Protein AF-A0A2G9XHI2-F1 (afdb_monomer_lite)

Radius of gyration: 18.19 Å; chains: 1; bounding box: 38×37×52 Å

Structure (mmCIF, N/CA/C/O backbone):
data_AF-A0A2G9XHI2-F1
#
_entry.id   AF-A0A2G9XHI2-F1
#
loop_
_atom_site.group_PDB
_atom_site.id
_atom_site.type_symbol
_atom_site.label_atom_id
_atom_site.label_alt_id
_atom_site.label_comp_id
_atom_site.label_asym_id
_atom_site.label_entity_id
_atom_site.label_seq_id
_atom_site.pdbx_PDB_ins_code
_atom_site.Cartn_x
_atom_site.Cartn_y
_atom_site.Cartn_z
_atom_site.occupancy
_atom_site.B_iso_or_equiv
_atom_site.auth_seq_id
_atom_site.auth_comp_id
_atom_site.auth_asym_id
_atom_site.auth_atom_id
_atom_site.pdbx_PDB_model_num
ATOM 1 N N . LEU A 1 1 ? -4.668 -5.057 -1.729 1.00 72.38 1 LEU A N 1
ATOM 2 C CA . LEU A 1 1 ? -3.772 -4.753 -0.584 1.00 72.38 1 LEU A CA 1
ATOM 3 C C . LEU A 1 1 ? -2.736 -5.845 -0.341 1.00 72.38 1 LEU A C 1
ATOM 5 O O . LEU A 1 1 ? -1.560 -5.527 -0.408 1.00 72.38 1 LEU A O 1
ATOM 9 N N . ARG A 1 2 ? -3.122 -7.112 -0.104 1.00 80.31 2 ARG A N 1
ATOM 10 C CA . ARG A 1 2 ? -2.143 -8.204 0.093 1.00 80.31 2 ARG A CA 1
ATOM 11 C C . ARG A 1 2 ? -1.193 -8.375 -1.092 1.00 80.31 2 ARG A C 1
ATOM 13 O O . ARG A 1 2 ? 0.007 -8.391 -0.887 1.00 80.31 2 ARG A O 1
ATOM 20 N N . GLU A 1 3 ? -1.715 -8.428 -2.311 1.00 81.25 3 GLU A N 1
ATOM 21 C CA . GLU A 1 3 ? -0.897 -8.546 -3.527 1.00 81.25 3 GLU A CA 1
ATOM 22 C C . GLU A 1 3 ? 0.200 -7.475 -3.610 1.00 81.25 3 GLU A C 1
ATOM 24 O O . GLU A 1 3 ? 1.374 -7.802 -3.755 1.00 81.25 3 GLU A O 1
ATOM 29 N N . LEU A 1 4 ? -0.171 -6.211 -3.384 1.00 82.56 4 LEU A N 1
ATOM 30 C CA . LEU A 1 4 ? 0.778 -5.104 -3.336 1.00 82.56 4 LEU A CA 1
ATOM 31 C C . LEU A 1 4 ? 1.773 -5.235 -2.170 1.00 82.56 4 LEU A C 1
ATOM 33 O O . LEU A 1 4 ? 2.940 -4.933 -2.350 1.00 82.56 4 LEU A O 1
ATOM 37 N N . ALA A 1 5 ? 1.342 -5.699 -0.991 1.00 83.56 5 ALA A N 1
ATOM 38 C CA . ALA A 1 5 ? 2.204 -5.857 0.186 1.00 83.56 5 ALA A CA 1
ATOM 39 C C . ALA A 1 5 ? 3.234 -6.995 0.050 1.00 83.56 5 ALA A C 1
ATOM 41 O O . ALA A 1 5 ? 4.337 -6.891 0.585 1.00 83.56 5 ALA A O 1
ATOM 42 N N . TYR A 1 6 ? 2.883 -8.070 -0.661 1.00 84.12 6 TYR A N 1
ATOM 43 C CA . TYR A 1 6 ? 3.760 -9.223 -0.893 1.00 84.12 6 TYR A CA 1
ATOM 44 C C . TYR A 1 6 ? 4.716 -9.035 -2.079 1.00 84.12 6 TYR A C 1
ATOM 46 O O . TYR A 1 6 ? 5.632 -9.839 -2.251 1.00 84.1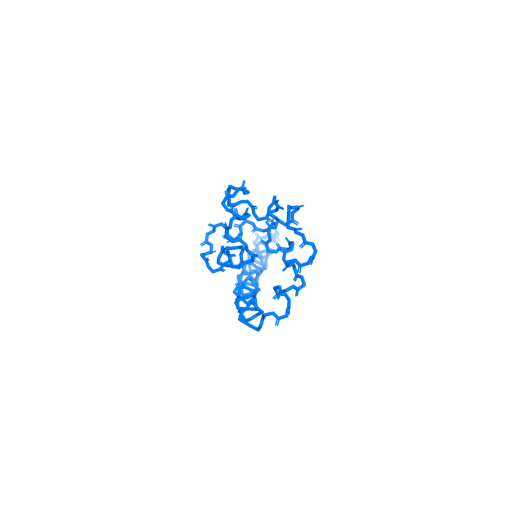2 6 TYR A O 1
ATOM 54 N N . ASN A 1 7 ? 4.545 -7.987 -2.886 1.00 86.06 7 ASN A N 1
ATOM 55 C CA . ASN A 1 7 ? 5.424 -7.705 -4.014 1.00 86.06 7 ASN A CA 1
ATOM 56 C C . ASN A 1 7 ? 6.468 -6.639 -3.657 1.00 86.06 7 ASN A C 1
ATOM 58 O O . ASN A 1 7 ? 6.106 -5.505 -3.380 1.00 86.06 7 ASN A O 1
ATOM 62 N N . LEU A 1 8 ? 7.766 -6.955 -3.736 1.00 85.62 8 LEU A N 1
ATOM 63 C CA . LEU A 1 8 ? 8.852 -6.035 -3.356 1.00 85.62 8 LEU A CA 1
ATOM 64 C C . LEU A 1 8 ? 8.841 -4.687 -4.106 1.00 85.62 8 LEU A C 1
ATOM 66 O O . LEU A 1 8 ? 9.447 -3.727 -3.636 1.00 85.62 8 LEU A O 1
ATOM 70 N N . TRP A 1 9 ? 8.119 -4.584 -5.223 1.00 87.88 9 TRP A N 1
ATOM 71 C CA . TRP A 1 9 ? 7.947 -3.350 -5.983 1.00 87.88 9 TRP A CA 1
ATOM 72 C C . TRP A 1 9 ? 7.516 -2.142 -5.140 1.00 87.88 9 TRP A C 1
ATOM 74 O O . TRP A 1 9 ? 7.949 -1.019 -5.402 1.00 87.88 9 TRP A O 1
ATOM 84 N N . TRP A 1 10 ? 6.734 -2.350 -4.074 1.00 85.19 10 TRP A N 1
ATOM 85 C CA . TRP A 1 10 ? 6.341 -1.254 -3.181 1.00 85.19 10 TRP A CA 1
ATOM 86 C C . TRP A 1 10 ? 7.541 -0.569 -2.497 1.00 85.19 10 TRP A C 1
ATOM 88 O O . TRP A 1 10 ? 7.459 0.609 -2.149 1.00 85.19 10 TRP A O 1
ATOM 98 N N . ALA A 1 11 ? 8.667 -1.266 -2.307 1.00 86.62 11 ALA A N 1
ATOM 99 C CA . ALA A 1 11 ? 9.822 -0.744 -1.577 1.00 86.62 11 ALA A CA 1
ATOM 100 C C . ALA A 1 11 ? 10.556 0.369 -2.340 1.00 86.62 11 ALA A C 1
ATOM 102 O O . ALA A 1 11 ? 11.138 1.255 -1.715 1.00 86.62 11 ALA A O 1
ATOM 103 N N . TRP A 1 12 ? 10.493 0.365 -3.674 1.00 87.62 12 TRP A N 1
ATOM 104 C CA . TRP A 1 12 ? 11.079 1.412 -4.516 1.00 87.62 12 TRP A CA 1
ATOM 105 C C . TRP A 1 12 ? 10.040 2.360 -5.129 1.00 87.62 12 TRP A C 1
ATOM 107 O O . TRP A 1 12 ? 10.426 3.319 -5.795 1.00 87.62 12 TRP A O 1
ATOM 117 N N . ASN A 1 13 ? 8.738 2.132 -4.910 1.00 86.62 13 ASN A N 1
ATOM 118 C CA . ASN A 1 13 ? 7.687 3.040 -5.364 1.00 86.62 13 ASN A CA 1
ATOM 119 C C . ASN A 1 13 ? 7.124 3.873 -4.193 1.00 86.62 13 ASN A C 1
ATOM 121 O O . ASN A 1 13 ? 6.372 3.343 -3.370 1.00 86.62 13 ASN A O 1
ATOM 125 N N . PRO A 1 14 ? 7.410 5.189 -4.126 1.00 86.75 14 PRO A N 1
ATOM 126 C CA . PRO A 1 14 ? 6.919 6.040 -3.043 1.00 86.75 14 PRO A CA 1
ATOM 127 C C . PRO A 1 14 ? 5.388 6.119 -2.997 1.00 86.75 14 PRO A C 1
ATOM 129 O O . PRO A 1 14 ? 4.820 6.126 -1.911 1.00 86.75 14 PRO A O 1
ATOM 132 N N . ARG A 1 15 ? 4.691 6.059 -4.142 1.00 86.44 15 ARG A N 1
ATOM 133 C CA . ARG A 1 15 ? 3.219 6.077 -4.154 1.00 86.44 15 ARG A CA 1
ATOM 134 C C . ARG A 1 15 ? 2.611 4.820 -3.555 1.00 86.44 15 ARG A C 1
ATOM 136 O O . ARG A 1 15 ? 1.566 4.892 -2.919 1.00 86.44 15 ARG A O 1
ATOM 143 N N . ALA A 1 16 ? 3.258 3.671 -3.736 1.00 88.00 16 ALA A N 1
ATOM 144 C CA . ALA A 1 16 ? 2.832 2.443 -3.078 1.00 88.00 16 ALA A CA 1
ATOM 145 C C . ALA A 1 16 ? 3.015 2.543 -1.554 1.00 88.00 16 ALA A C 1
ATOM 147 O O . ALA A 1 16 ? 2.158 2.077 -0.808 1.00 88.00 16 ALA A O 1
ATOM 148 N N . GLN A 1 17 ? 4.080 3.201 -1.084 1.00 88.75 17 GLN A N 1
ATOM 149 C CA . GLN A 1 17 ? 4.278 3.480 0.345 1.00 88.75 17 GLN A CA 1
ATOM 150 C C . GLN A 1 17 ? 3.214 4.438 0.893 1.00 88.75 17 GLN A C 1
ATOM 152 O O . GLN A 1 17 ? 2.715 4.212 1.995 1.00 88.75 17 GLN A O 1
ATOM 157 N N . ASP A 1 18 ? 2.810 5.443 0.112 1.00 89.12 18 ASP A N 1
ATOM 158 C CA . ASP A 1 18 ? 1.756 6.390 0.493 1.00 89.12 18 ASP A CA 1
ATOM 159 C C . ASP A 1 18 ? 0.405 5.699 0.729 1.00 89.12 18 ASP A C 1
ATOM 161 O O . ASP A 1 18 ? -0.346 6.119 1.608 1.00 89.12 18 ASP A O 1
ATOM 165 N N . VAL A 1 19 ? 0.105 4.601 0.018 1.00 89.94 19 VAL A N 1
ATOM 166 C CA . VAL A 1 19 ? -1.095 3.774 0.269 1.00 89.94 19 VAL A CA 1
ATOM 167 C C . VAL A 1 19 ? -1.091 3.272 1.709 1.00 89.94 19 VAL A C 1
ATOM 169 O O . VAL A 1 19 ? -2.070 3.443 2.437 1.00 89.94 19 VAL A O 1
ATOM 172 N N . PHE A 1 20 ? 0.018 2.671 2.139 1.00 89.00 20 PHE A N 1
ATOM 173 C CA . PHE A 1 20 ? 0.141 2.116 3.484 1.00 89.00 20 PHE A CA 1
ATOM 174 C C . PHE A 1 20 ? 0.235 3.225 4.541 1.00 89.00 20 PHE A C 1
ATOM 176 O O . PHE A 1 20 ? -0.409 3.138 5.583 1.00 89.00 20 PHE A O 1
ATOM 183 N N . ALA A 1 21 ? 0.942 4.320 4.258 1.00 88.44 21 ALA A N 1
ATOM 184 C CA . ALA A 1 21 ? 1.023 5.461 5.167 1.00 88.44 21 ALA A CA 1
ATOM 185 C C . ALA A 1 21 ? -0.338 6.152 5.380 1.00 88.44 21 ALA A C 1
ATOM 187 O O . ALA A 1 21 ? -0.648 6.553 6.504 1.00 88.44 21 ALA A O 1
ATOM 188 N N . THR A 1 22 ? -1.163 6.251 4.330 1.00 87.81 22 THR A N 1
ATOM 189 C CA . THR A 1 22 ? -2.514 6.841 4.382 1.00 87.81 22 THR A CA 1
ATOM 190 C C . THR A 1 22 ? -3.498 5.933 5.114 1.00 87.81 22 THR A C 1
ATOM 192 O O . THR A 1 22 ? -4.359 6.422 5.839 1.00 87.81 22 THR A O 1
ATOM 195 N N . LEU A 1 23 ? -3.349 4.609 4.985 1.00 86.69 23 LEU A N 1
ATOM 196 C CA . LEU A 1 23 ? -4.182 3.634 5.696 1.00 86.69 23 LEU A CA 1
ATOM 197 C C . LEU A 1 23 ? -4.011 3.722 7.224 1.00 86.69 23 LEU A C 1
ATOM 199 O O . LEU A 1 23 ? -4.931 3.439 7.992 1.00 86.69 23 LEU A O 1
ATOM 203 N N . GLY A 1 24 ? -2.830 4.123 7.689 1.00 85.94 24 GLY A N 1
ATOM 204 C CA . GLY A 1 24 ? -2.603 4.374 9.102 1.00 85.94 24 GLY A CA 1
ATOM 205 C C . GLY A 1 24 ? -1.153 4.694 9.402 1.00 85.94 24 GLY A C 1
ATOM 206 O O . GLY A 1 24 ? -0.374 3.793 9.689 1.00 85.94 24 GLY A O 1
ATOM 207 N N . THR A 1 25 ? -0.816 5.982 9.434 1.00 85.31 25 THR A N 1
ATOM 208 C CA . THR A 1 25 ? 0.560 6.471 9.624 1.00 85.31 25 THR A CA 1
ATOM 209 C C . THR A 1 25 ? 1.211 5.919 10.891 1.00 85.31 25 THR A C 1
ATOM 211 O O . THR A 1 25 ? 2.337 5.437 10.852 1.00 85.31 25 THR A O 1
ATOM 214 N N . LYS A 1 26 ? 0.469 5.887 12.004 1.00 86.81 26 LYS A N 1
ATOM 215 C CA . LYS A 1 26 ? 0.967 5.337 13.272 1.00 86.81 26 LYS A CA 1
ATOM 216 C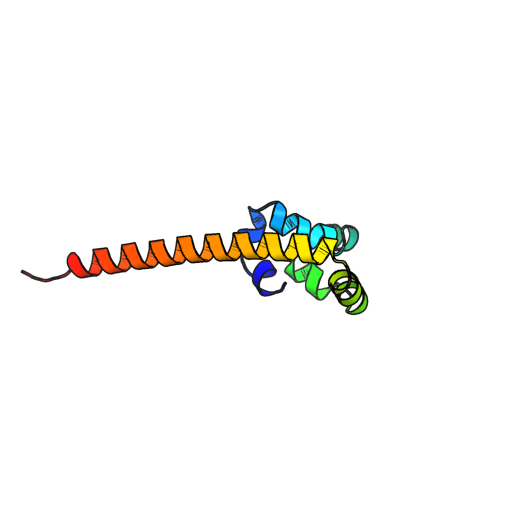 C . LYS A 1 26 ? 1.275 3.836 13.182 1.00 86.81 26 LYS A C 1
ATOM 218 O O . LYS A 1 26 ? 2.336 3.402 13.609 1.00 86.81 26 LYS A O 1
ATOM 223 N N . LEU A 1 27 ? 0.374 3.059 12.576 1.00 86.50 27 LEU A N 1
ATOM 224 C CA . LEU A 1 27 ? 0.574 1.617 12.380 1.00 86.50 27 LEU A CA 1
ATOM 225 C C . LEU A 1 27 ? 1.716 1.341 11.398 1.00 86.50 27 LEU A C 1
ATOM 227 O O . LEU A 1 27 ? 2.445 0.370 11.562 1.00 86.50 27 LEU A O 1
ATOM 231 N N . TRP A 1 28 ? 1.886 2.195 10.390 1.00 89.00 28 TRP A N 1
ATOM 232 C CA . TRP A 1 28 ? 2.968 2.104 9.418 1.00 89.00 28 TRP A CA 1
ATOM 233 C C . TRP A 1 28 ? 4.346 2.294 10.067 1.00 89.00 28 TRP A C 1
ATOM 235 O O . TRP A 1 28 ? 5.273 1.527 9.792 1.00 89.00 28 TRP A O 1
ATOM 245 N N . GLU A 1 29 ? 4.473 3.265 10.973 1.00 87.75 29 GLU A N 1
ATOM 246 C CA . GLU A 1 29 ? 5.694 3.488 11.752 1.00 87.75 29 GLU A CA 1
ATOM 247 C C . GLU A 1 29 ? 5.950 2.359 12.760 1.00 87.75 29 GLU A C 1
ATOM 249 O O . GLU A 1 29 ? 7.055 1.819 12.803 1.00 87.75 29 GLU A O 1
ATOM 254 N N . GLU A 1 30 ? 4.928 1.930 13.507 1.00 88.69 30 GLU A N 1
ATOM 255 C CA . GLU A 1 30 ? 5.022 0.826 14.479 1.00 88.69 30 GLU A CA 1
ATOM 256 C C . GLU A 1 30 ? 5.345 -0.525 13.813 1.00 88.69 30 GLU A C 1
ATOM 258 O O . GLU A 1 30 ? 6.072 -1.361 14.363 1.00 88.69 30 GLU A O 1
ATOM 263 N N . ALA A 1 31 ? 4.856 -0.741 12.590 1.00 87.94 31 ALA A N 1
ATOM 264 C CA . ALA A 1 31 ? 5.197 -1.902 11.776 1.00 87.94 31 ALA A CA 1
ATOM 265 C C . ALA A 1 31 ? 6.622 -1.834 11.198 1.00 87.94 31 ALA A C 1
ATOM 267 O O . ALA A 1 31 ? 7.074 -2.813 10.602 1.00 87.94 31 ALA A O 1
ATOM 268 N N . GLY A 1 32 ? 7.341 -0.718 11.369 1.00 86.62 32 GLY A N 1
ATOM 269 C CA . GLY A 1 32 ? 8.683 -0.516 10.826 1.00 86.62 32 GLY A CA 1
ATOM 270 C C . GLY A 1 32 ? 8.689 -0.410 9.303 1.00 86.62 32 GLY A C 1
ATOM 271 O O . GLY A 1 32 ? 9.603 -0.925 8.664 1.00 86.62 32 GLY A O 1
ATOM 272 N N . LYS A 1 33 ? 7.654 0.209 8.714 1.00 84.62 33 LYS A N 1
ATOM 273 C CA . LYS A 1 33 ? 7.441 0.289 7.257 1.00 84.62 33 LYS A CA 1
ATOM 274 C C . LYS A 1 33 ? 7.309 -1.080 6.576 1.00 84.62 33 LYS A C 1
ATOM 276 O O . LYS A 1 33 ? 7.669 -1.243 5.414 1.00 84.62 33 LYS A O 1
ATOM 281 N N . ASN A 1 34 ? 6.799 -2.076 7.303 1.00 87.19 34 ASN A N 1
ATOM 282 C CA . ASN A 1 34 ? 6.482 -3.392 6.759 1.00 87.19 34 ASN A CA 1
ATOM 283 C C . ASN A 1 34 ? 4.971 -3.489 6.464 1.00 87.19 34 ASN A C 1
ATOM 285 O O . ASN A 1 34 ? 4.173 -3.565 7.405 1.00 87.19 34 ASN A O 1
ATOM 289 N N . PRO A 1 35 ? 4.554 -3.523 5.185 1.00 87.31 35 PRO A N 1
ATOM 290 C CA . PRO A 1 35 ? 3.140 -3.519 4.820 1.00 87.31 35 PRO A CA 1
ATOM 291 C C . PRO A 1 35 ? 2.422 -4.813 5.195 1.00 87.31 35 PRO A C 1
ATOM 293 O O . PRO A 1 35 ? 1.240 -4.769 5.520 1.00 87.31 35 PRO A O 1
ATOM 296 N N . VAL A 1 36 ? 3.117 -5.954 5.219 1.00 87.81 36 VAL A N 1
ATOM 297 C CA . VAL A 1 36 ? 2.525 -7.230 5.649 1.00 87.81 36 VAL A CA 1
ATOM 298 C C . VAL A 1 36 ? 2.193 -7.168 7.137 1.00 87.81 36 VAL A C 1
ATOM 300 O O . VAL A 1 36 ? 1.039 -7.349 7.516 1.00 87.81 36 VAL A O 1
ATOM 303 N N . LYS A 1 37 ? 3.172 -6.789 7.968 1.00 86.44 37 LYS A N 1
ATOM 304 C CA . LYS A 1 37 ? 2.988 -6.647 9.421 1.00 86.44 37 LYS A CA 1
ATOM 305 C C . LYS A 1 37 ? 1.919 -5.604 9.764 1.00 86.44 37 LYS A C 1
ATOM 307 O O . LYS A 1 37 ? 1.140 -5.790 10.698 1.00 86.44 37 LYS A O 1
ATOM 312 N N . MET A 1 38 ? 1.856 -4.516 8.997 1.00 88.88 38 MET A N 1
ATOM 313 C CA . MET A 1 38 ? 0.816 -3.501 9.147 1.00 88.88 38 MET A CA 1
ATOM 314 C C . MET A 1 38 ? -0.578 -4.073 8.853 1.00 88.88 38 MET A C 1
ATOM 316 O O . MET A 1 38 ? -1.495 -3.855 9.639 1.00 88.88 38 MET A O 1
ATOM 320 N N . LEU A 1 39 ? -0.745 -4.816 7.753 1.00 87.25 39 LEU A N 1
ATOM 321 C CA . LEU A 1 39 ? -2.026 -5.431 7.383 1.00 87.25 39 LEU A CA 1
ATOM 322 C C . LEU A 1 39 ? -2.472 -6.531 8.355 1.00 87.25 39 LEU A C 1
ATOM 324 O O . LEU A 1 39 ? -3.666 -6.789 8.463 1.00 87.25 39 LEU A O 1
ATOM 328 N N . GLU A 1 40 ? -1.542 -7.167 9.062 1.00 88.12 40 GLU A N 1
ATOM 329 C CA . GLU A 1 40 ? -1.857 -8.103 10.149 1.00 88.12 40 GLU A CA 1
ATOM 330 C C . GLU A 1 40 ? -2.279 -7.389 11.440 1.00 88.12 40 GLU A C 1
ATOM 332 O O . GLU A 1 40 ? -3.019 -7.951 12.243 1.00 88.12 40 GLU A O 1
ATOM 337 N N . SER A 1 41 ? -1.829 -6.146 11.635 1.00 86.62 41 SER A N 1
ATOM 338 C CA . SER A 1 41 ? -2.081 -5.358 12.850 1.00 86.62 41 SER A CA 1
ATOM 339 C C . SER A 1 41 ? -3.257 -4.382 12.717 1.00 86.62 41 SER A C 1
ATOM 341 O O . SER A 1 41 ? -3.724 -3.836 13.716 1.00 86.62 41 SER A O 1
ATOM 343 N N . VAL A 1 42 ? -3.719 -4.103 11.495 1.00 87.75 42 VAL A N 1
ATOM 344 C CA . VAL A 1 42 ? -4.815 -3.160 11.241 1.00 87.75 42 VAL A CA 1
ATOM 345 C C . VAL A 1 42 ? -6.164 -3.780 11.614 1.00 87.75 42 VAL A C 1
ATOM 347 O O . VAL A 1 42 ? -6.445 -4.934 11.293 1.00 87.75 42 VAL A O 1
ATOM 350 N N . SER A 1 43 ? -7.024 -3.006 12.281 1.00 87.81 43 SER A N 1
ATOM 351 C CA . SER A 1 43 ? -8.372 -3.469 12.606 1.00 87.81 43 SER A CA 1
ATOM 352 C C . SER A 1 43 ? -9.263 -3.516 11.353 1.00 87.81 43 SER A C 1
ATOM 354 O O . SER A 1 43 ? -9.112 -2.683 10.451 1.00 87.81 43 SER A O 1
ATOM 356 N N . PRO A 1 44 ? -10.238 -4.445 11.290 1.00 85.38 44 PRO A N 1
ATOM 357 C CA . PRO A 1 44 ? -11.207 -4.504 10.194 1.00 85.38 44 PRO A CA 1
ATOM 358 C C . PRO A 1 44 ? -11.994 -3.199 10.010 1.00 85.38 44 PRO A C 1
ATOM 360 O O . PRO A 1 44 ? -12.313 -2.823 8.888 1.00 85.38 44 PRO A O 1
ATOM 363 N N . GLU A 1 45 ? -12.260 -2.486 11.103 1.00 87.88 45 GLU A N 1
ATOM 364 C CA . GLU A 1 45 ? -12.981 -1.207 11.114 1.00 87.88 45 GLU A CA 1
ATOM 365 C C . GLU A 1 45 ? -12.215 -0.119 10.355 1.00 87.88 45 GLU A C 1
ATOM 367 O O . GLU A 1 45 ? -12.795 0.578 9.528 1.00 87.88 45 GLU A O 1
ATOM 372 N N . LYS A 1 46 ? -10.892 -0.024 10.554 1.00 85.81 46 LYS A N 1
ATOM 373 C CA . LYS A 1 46 ? -10.047 0.917 9.803 1.00 85.81 46 LYS A CA 1
ATOM 374 C C . LYS A 1 46 ? -9.971 0.582 8.320 1.00 85.81 46 LYS A C 1
ATOM 376 O O . LYS A 1 46 ? -9.906 1.481 7.489 1.00 85.81 46 LYS A O 1
ATOM 381 N N . LEU A 1 47 ? -9.962 -0.707 7.978 1.00 86.00 47 LEU A N 1
ATOM 382 C CA . LEU A 1 47 ? -10.017 -1.130 6.579 1.00 86.00 47 LEU A CA 1
ATOM 383 C C . LEU A 1 47 ? -11.354 -0.748 5.934 1.00 86.00 47 LEU A C 1
ATOM 385 O O . LEU A 1 47 ? -11.358 -0.341 4.775 1.00 86.00 47 LEU A O 1
ATOM 389 N N . ALA A 1 48 ? -12.462 -0.853 6.672 1.00 88.31 48 ALA A N 1
ATOM 390 C CA . ALA A 1 48 ? -13.776 -0.424 6.202 1.00 88.31 48 ALA A CA 1
ATOM 391 C C . ALA A 1 48 ? -13.841 1.100 6.013 1.00 88.31 48 ALA A C 1
ATOM 393 O O . ALA A 1 48 ? -14.240 1.559 4.949 1.00 88.31 48 ALA A O 1
ATOM 394 N N . GLU A 1 49 ? -13.347 1.881 6.978 1.00 89.31 49 GLU A N 1
ATOM 395 C CA . GLU A 1 49 ? -13.263 3.345 6.870 1.00 89.31 49 GLU A CA 1
ATOM 396 C C . GLU A 1 49 ? -12.418 3.781 5.661 1.00 89.31 49 GLU A C 1
ATOM 398 O O . GLU A 1 49 ? -12.816 4.642 4.874 1.00 89.31 49 GLU A O 1
ATOM 403 N N . ALA A 1 50 ? -11.268 3.136 5.452 1.00 87.69 50 ALA A N 1
ATOM 404 C CA . ALA A 1 50 ? -10.433 3.393 4.284 1.00 87.69 50 ALA A CA 1
ATOM 405 C C . ALA A 1 50 ? -11.139 3.014 2.971 1.00 87.69 50 ALA A C 1
ATOM 407 O O . ALA A 1 50 ? -10.980 3.712 1.972 1.00 87.69 50 ALA A O 1
ATOM 408 N N . ALA A 1 51 ? -11.942 1.946 2.966 1.00 87.94 51 ALA A N 1
ATOM 409 C CA . ALA A 1 51 ? -12.728 1.539 1.804 1.00 87.94 51 ALA A CA 1
ATOM 410 C C . ALA A 1 51 ? -13.880 2.509 1.481 1.00 87.94 51 ALA A C 1
ATOM 412 O O . ALA A 1 51 ? -14.297 2.575 0.327 1.00 87.94 51 ALA A O 1
ATOM 413 N N . GLU A 1 52 ? -14.369 3.278 2.454 1.00 90.88 52 GLU A N 1
ATOM 414 C CA . GLU A 1 52 ? -15.374 4.329 2.238 1.00 90.88 52 GLU A CA 1
ATOM 415 C C . GLU A 1 52 ? -14.756 5.674 1.818 1.00 90.88 52 GLU A C 1
ATOM 417 O O . GLU A 1 52 ? -15.425 6.525 1.227 1.00 90.88 52 GLU A O 1
ATOM 422 N N . SER A 1 53 ? -13.459 5.869 2.065 1.00 91.75 53 SER A N 1
ATOM 423 C CA . SER A 1 53 ? -12.743 7.090 1.697 1.00 91.75 53 SER A CA 1
ATOM 424 C C . SER A 1 53 ? -12.416 7.135 0.202 1.00 91.75 53 SER A C 1
ATOM 426 O O . SER A 1 53 ? -11.524 6.445 -0.298 1.00 91.75 53 SER A O 1
ATOM 428 N N . SER A 1 54 ? -13.083 8.031 -0.528 1.00 90.06 54 SER A N 1
ATOM 429 C CA . SER A 1 54 ? -12.839 8.261 -1.960 1.00 90.06 54 SER A CA 1
ATOM 430 C C . SER A 1 54 ? -11.395 8.679 -2.264 1.00 90.06 54 SER A C 1
ATOM 432 O O . SER A 1 54 ? -10.826 8.249 -3.269 1.00 90.06 54 SER A O 1
ATOM 434 N N . SER A 1 55 ? -10.771 9.457 -1.377 1.00 89.50 55 SER A N 1
ATOM 435 C CA . SER A 1 55 ? -9.363 9.854 -1.488 1.00 89.50 55 SER A CA 1
ATOM 436 C C . SER A 1 55 ? -8.421 8.652 -1.394 1.00 89.50 55 SER A C 1
ATOM 438 O O . SER A 1 55 ? -7.477 8.543 -2.178 1.00 89.50 55 SER A O 1
ATOM 440 N N . PHE A 1 56 ? -8.692 7.726 -0.468 1.00 89.75 56 PHE A N 1
ATOM 441 C CA . PHE A 1 56 ? -7.909 6.500 -0.331 1.00 89.75 56 PHE A CA 1
ATOM 442 C C . PHE A 1 56 ? -8.088 5.590 -1.547 1.00 89.75 56 PHE A C 1
ATOM 444 O O . PHE A 1 56 ? -7.102 5.108 -2.100 1.00 89.75 56 PHE A O 1
ATOM 451 N N . LEU A 1 57 ? -9.328 5.402 -2.010 1.00 90.69 57 LEU A N 1
ATOM 452 C CA . LEU A 1 57 ? -9.620 4.596 -3.195 1.00 90.69 57 LEU A CA 1
ATOM 453 C C . LEU A 1 57 ? -8.936 5.140 -4.455 1.00 90.69 57 LEU A C 1
ATOM 455 O O . LEU A 1 57 ? -8.399 4.357 -5.238 1.00 90.69 57 LEU A O 1
ATOM 459 N N . ALA A 1 58 ? -8.910 6.462 -4.641 1.00 91.75 58 ALA A N 1
ATOM 460 C CA . ALA A 1 58 ? -8.223 7.091 -5.767 1.00 91.75 58 ALA A CA 1
ATOM 461 C C . ALA A 1 58 ? -6.708 6.836 -5.724 1.00 91.75 58 ALA A C 1
ATOM 463 O O . ALA A 1 58 ? -6.110 6.442 -6.729 1.00 91.75 58 ALA A O 1
ATOM 464 N N . LEU A 1 59 ? -6.094 7.006 -4.550 1.00 90.69 59 LEU A N 1
ATOM 465 C CA . LEU A 1 59 ? -4.669 6.761 -4.343 1.00 90.69 59 LEU A CA 1
ATOM 466 C C . LEU A 1 59 ? -4.320 5.274 -4.533 1.00 90.69 59 LEU A C 1
ATOM 468 O O . LEU A 1 59 ? -3.361 4.941 -5.229 1.00 90.69 59 LEU A O 1
ATOM 472 N N . TYR A 1 60 ? -5.145 4.374 -3.995 1.00 90.00 60 TYR A N 1
ATOM 473 C CA . TYR A 1 60 ? -5.004 2.929 -4.157 1.00 90.00 60 TYR A CA 1
ATOM 474 C C . TYR A 1 60 ? -5.138 2.490 -5.620 1.00 90.00 60 TYR A C 1
ATOM 476 O O . TYR A 1 60 ? -4.298 1.744 -6.120 1.00 90.00 60 TYR A O 1
ATOM 484 N N . SER A 1 61 ? -6.156 2.984 -6.329 1.00 90.44 61 SER A N 1
ATOM 485 C CA . SER A 1 61 ? -6.372 2.684 -7.747 1.00 90.44 61 SER A CA 1
ATOM 486 C C . SER A 1 61 ? -5.197 3.148 -8.605 1.00 90.44 61 SER A C 1
ATOM 488 O O . SER A 1 61 ? -4.752 2.427 -9.495 1.00 90.44 61 SER A O 1
ATOM 490 N N . GLN A 1 62 ? -4.640 4.320 -8.306 1.00 91.19 62 GLN A N 1
ATOM 491 C CA . GLN A 1 62 ? -3.481 4.832 -9.021 1.00 91.19 62 GLN A CA 1
ATOM 492 C C . GLN A 1 62 ? -2.215 4.003 -8.766 1.00 91.19 62 GLN A C 1
ATOM 494 O O . GLN A 1 62 ? -1.453 3.761 -9.702 1.00 91.19 62 GLN A O 1
ATOM 499 N N . ALA A 1 63 ? -1.996 3.555 -7.527 1.00 90.12 63 ALA A N 1
ATOM 500 C CA . ALA A 1 63 ? -0.885 2.668 -7.196 1.00 90.12 63 ALA A CA 1
ATOM 501 C C . ALA A 1 63 ? -1.022 1.304 -7.891 1.00 90.12 63 ALA A C 1
ATOM 503 O O . ALA A 1 63 ? -0.036 0.801 -8.424 1.00 90.12 63 ALA A O 1
ATOM 504 N N . LEU A 1 64 ? -2.236 0.741 -7.947 1.00 89.69 64 LEU A N 1
ATOM 505 C CA . LEU A 1 64 ? -2.500 -0.493 -8.693 1.00 89.69 64 LEU A CA 1
ATOM 506 C C . LEU A 1 64 ? -2.261 -0.326 -10.189 1.00 89.69 64 LEU A C 1
ATOM 508 O O . LEU A 1 64 ? -1.593 -1.155 -10.782 1.00 89.69 64 LEU A O 1
ATOM 512 N N . LYS A 1 65 ? -2.714 0.776 -10.789 1.00 91.50 65 LYS A N 1
ATOM 513 C CA . LYS A 1 65 ? -2.480 1.035 -12.213 1.00 91.50 65 LYS A CA 1
ATOM 514 C C . LYS A 1 65 ? -0.987 1.045 -12.561 1.00 91.50 65 LYS A C 1
ATOM 516 O O . LYS A 1 65 ? -0.589 0.456 -13.555 1.00 91.50 65 LYS A O 1
ATOM 521 N N . GLN A 1 66 ? -0.161 1.677 -11.725 1.00 90.12 66 GLN A N 1
ATOM 522 C CA . GLN A 1 66 ? 1.297 1.669 -11.902 1.00 90.12 66 GLN A CA 1
ATOM 523 C C . GLN A 1 66 ? 1.907 0.280 -11.694 1.00 90.12 66 GLN A C 1
ATOM 525 O O . GLN A 1 66 ? 2.894 -0.067 -12.339 1.00 90.12 66 GLN A O 1
ATOM 530 N N . PHE A 1 67 ? 1.347 -0.493 -10.765 1.00 90.19 67 PHE A N 1
ATOM 531 C CA . PHE A 1 67 ? 1.771 -1.862 -10.521 1.00 90.19 67 PHE A CA 1
ATOM 532 C C . PHE A 1 67 ? 1.470 -2.756 -11.728 1.00 90.19 67 PHE A C 1
ATOM 534 O O . PHE A 1 67 ? 2.364 -3.456 -12.195 1.00 90.19 67 PHE A O 1
ATOM 541 N N . ASP A 1 68 ? 0.256 -2.676 -12.269 1.00 90.06 68 ASP A N 1
ATOM 542 C CA . ASP A 1 68 ? -0.170 -3.433 -13.446 1.00 90.06 68 ASP A CA 1
ATOM 543 C C . ASP A 1 68 ? 0.697 -3.083 -14.664 1.00 90.06 68 ASP A C 1
ATOM 545 O O . ASP A 1 68 ? 1.245 -3.977 -15.304 1.00 90.06 68 ASP A O 1
ATOM 549 N N . GLU A 1 69 ? 0.921 -1.786 -14.916 1.00 90.94 69 GLU A N 1
ATOM 550 C CA . GLU A 1 69 ? 1.811 -1.301 -15.984 1.00 90.94 69 GLU A CA 1
ATOM 551 C C . GLU A 1 69 ? 3.233 -1.878 -15.856 1.00 90.94 69 GLU A C 1
ATOM 553 O O . GLU A 1 69 ? 3.807 -2.350 -16.838 1.00 90.94 69 GLU A O 1
ATOM 558 N N . TYR A 1 70 ? 3.789 -1.898 -14.641 1.00 88.88 70 TYR A N 1
ATOM 559 C CA . TYR A 1 70 ? 5.111 -2.470 -14.383 1.00 88.88 70 TYR A CA 1
ATOM 560 C C . TYR A 1 70 ? 5.145 -3.989 -14.602 1.00 88.88 70 TYR A C 1
ATOM 562 O O . TYR A 1 70 ? 6.076 -4.517 -15.213 1.00 88.88 70 TYR A O 1
ATOM 570 N N . MET A 1 71 ? 4.142 -4.713 -14.105 1.00 88.25 71 MET A N 1
ATOM 571 C CA . MET A 1 71 ? 4.081 -6.169 -14.241 1.00 88.25 71 MET A CA 1
ATOM 572 C C . MET A 1 71 ? 3.899 -6.593 -15.700 1.00 88.25 71 MET A C 1
ATOM 574 O O . MET A 1 71 ? 4.494 -7.590 -16.119 1.00 88.25 71 MET A O 1
ATOM 578 N N . ASP A 1 72 ? 3.138 -5.828 -16.482 1.00 90.75 72 ASP A N 1
ATOM 579 C CA . ASP A 1 72 ? 2.988 -6.042 -17.919 1.00 90.75 72 ASP A CA 1
ATOM 580 C C . ASP A 1 72 ? 4.299 -5.778 -18.673 1.00 90.75 72 ASP A C 1
ATOM 582 O O . ASP A 1 72 ? 4.686 -6.590 -19.515 1.00 90.75 72 ASP A O 1
ATOM 586 N N . GLU A 1 73 ? 5.050 -4.725 -18.326 1.00 89.56 73 GLU A N 1
ATOM 587 C CA . GLU A 1 73 ? 6.373 -4.467 -18.912 1.00 89.56 73 GLU A CA 1
ATOM 588 C C . GLU A 1 73 ? 7.352 -5.622 -18.645 1.00 89.56 73 GLU A C 1
ATOM 590 O O . GLU A 1 73 ? 8.024 -6.110 -19.562 1.00 89.56 73 GLU A O 1
ATOM 595 N N . ILE A 1 74 ? 7.417 -6.104 -17.400 1.00 87.56 74 ILE A N 1
ATOM 596 C CA . ILE A 1 74 ? 8.276 -7.234 -17.023 1.00 87.56 74 ILE A CA 1
ATOM 597 C C . ILE A 1 74 ? 7.860 -8.509 -17.762 1.00 87.56 74 ILE A C 1
ATOM 599 O O . ILE A 1 74 ? 8.714 -9.239 -18.272 1.00 87.56 74 ILE A O 1
ATOM 603 N N . ARG A 1 75 ? 6.555 -8.770 -17.864 1.00 86.25 75 ARG A N 1
ATOM 604 C CA . ARG A 1 75 ? 6.009 -9.935 -18.563 1.00 86.25 75 ARG A CA 1
ATOM 605 C C . ARG A 1 75 ? 6.344 -9.904 -20.054 1.00 86.25 75 ARG A C 1
ATOM 607 O O . ARG A 1 75 ? 6.831 -10.900 -20.584 1.00 86.25 75 ARG A O 1
ATOM 614 N N . GLU A 1 76 ? 6.152 -8.767 -20.714 1.00 83.62 76 GLU A N 1
ATOM 615 C CA . GLU A 1 76 ? 6.474 -8.594 -22.134 1.00 83.62 76 GLU A CA 1
ATOM 616 C C . GLU A 1 76 ? 7.981 -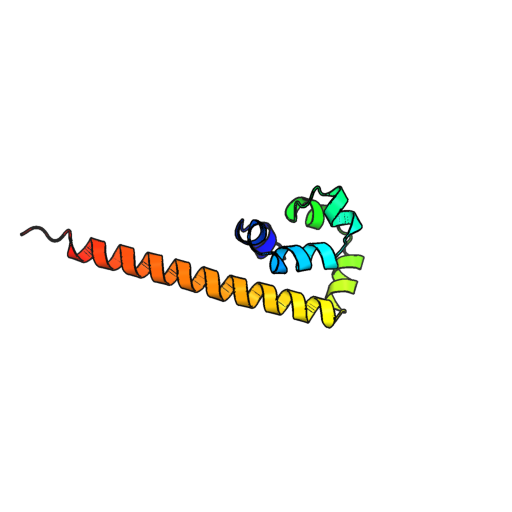8.735 -22.394 1.00 83.62 76 GLU A C 1
ATOM 618 O O . GLU A 1 76 ? 8.423 -9.320 -23.385 1.00 83.62 76 GLU A O 1
ATOM 623 N N . SER A 1 77 ? 8.803 -8.249 -21.466 1.00 81.00 77 SER A N 1
ATOM 624 C CA . SER A 1 77 ? 10.258 -8.419 -21.505 1.00 81.00 77 SER A CA 1
ATOM 625 C C . SER A 1 77 ? 10.665 -9.891 -21.389 1.00 81.00 77 SER A C 1
ATOM 627 O O . SER A 1 77 ? 11.485 -10.368 -22.174 1.00 81.00 77 SER A O 1
ATOM 629 N N . ALA A 1 78 ? 10.053 -10.636 -20.466 1.00 77.31 78 ALA A N 1
ATOM 630 C CA . ALA A 1 78 ? 10.292 -12.067 -20.298 1.00 77.31 78 ALA A CA 1
ATOM 631 C C . ALA A 1 78 ? 9.850 -12.886 -21.530 1.00 77.31 78 ALA A C 1
ATOM 633 O O . ALA A 1 78 ? 10.562 -13.798 -21.966 1.00 77.31 78 ALA A O 1
ATOM 634 N N . TYR A 1 79 ? 8.720 -12.535 -22.154 1.00 75.50 79 TYR A N 1
ATOM 635 C CA . TYR A 1 79 ? 8.275 -13.159 -23.405 1.00 75.50 79 TYR A CA 1
ATOM 636 C C . TYR A 1 79 ? 9.220 -12.868 -24.577 1.00 75.50 79 TYR A C 1
ATOM 638 O O . TYR A 1 79 ? 9.562 -13.773 -25.344 1.00 75.50 79 TYR A O 1
ATOM 646 N N . ARG A 1 80 ? 9.720 -11.634 -24.701 1.00 74.69 80 ARG A N 1
ATOM 647 C CA . ARG A 1 80 ? 10.715 -11.300 -25.731 1.00 74.69 80 ARG A CA 1
ATOM 648 C C . ARG A 1 80 ? 12.012 -12.089 -25.564 1.00 74.69 80 ARG A C 1
ATOM 650 O O . ARG A 1 80 ? 12.545 -12.580 -26.551 1.00 74.69 80 ARG A O 1
ATOM 657 N N . LEU A 1 81 ? 12.502 -12.266 -24.339 1.00 70.62 81 LEU A N 1
ATOM 658 C CA . LEU A 1 81 ? 13.734 -13.023 -24.096 1.00 70.62 81 LEU A CA 1
ATOM 659 C C . LEU A 1 81 ? 13.561 -14.523 -24.385 1.00 70.62 81 LEU A C 1
ATOM 661 O O . LEU A 1 81 ? 14.388 -15.107 -25.081 1.00 70.62 81 LEU A O 1
ATOM 665 N N . SER A 1 82 ? 12.447 -15.127 -23.959 1.00 68.75 82 SER A N 1
ATOM 666 C CA . SER A 1 82 ? 12.175 -16.551 -24.227 1.00 68.75 82 SER A CA 1
ATOM 667 C C . SER A 1 82 ? 11.979 -16.869 -25.717 1.00 68.75 82 SER A C 1
ATOM 669 O O . SER A 1 82 ? 12.423 -17.911 -26.196 1.00 68.75 82 SER A O 1
ATOM 671 N N . THR A 1 83 ? 11.371 -15.967 -26.492 1.00 69.50 83 THR A N 1
ATOM 672 C CA . THR A 1 83 ? 11.186 -16.159 -27.944 1.00 69.50 83 THR A CA 1
ATOM 673 C C . THR A 1 83 ? 12.476 -15.984 -28.753 1.00 69.50 83 THR A C 1
ATOM 675 O O . THR A 1 83 ? 12.617 -16.595 -29.817 1.00 69.50 83 THR A O 1
ATOM 678 N N . LEU A 1 84 ? 13.435 -15.197 -28.256 1.00 61.50 84 LEU A N 1
ATOM 679 C CA . LEU A 1 84 ? 14.758 -15.045 -28.868 1.00 61.50 84 LEU A CA 1
ATOM 680 C C . LEU A 1 84 ? 15.647 -16.279 -28.633 1.00 61.50 84 LEU A C 1
ATOM 682 O O . LEU A 1 84 ? 16.344 -16.697 -29.558 1.00 61.50 84 LEU A O 1
ATOM 686 N N . GLU A 1 85 ? 15.571 -16.920 -27.461 1.00 57.78 85 GLU A N 1
ATOM 687 C CA . GLU A 1 85 ? 16.328 -18.151 -27.175 1.00 57.78 85 GLU A CA 1
ATOM 688 C C . GLU A 1 85 ? 15.854 -19.356 -28.006 1.00 57.78 85 GLU A C 1
ATOM 690 O O . GLU A 1 85 ? 16.681 -20.140 -28.476 1.00 57.78 85 GLU A O 1
ATOM 695 N N . ILE A 1 86 ? 14.550 -19.468 -28.301 1.00 56.72 86 ILE A N 1
ATOM 696 C CA . ILE A 1 86 ? 14.012 -20.560 -29.139 1.00 56.72 86 ILE A CA 1
ATOM 697 C C . ILE A 1 86 ? 14.564 -20.512 -30.577 1.00 56.72 86 ILE A C 1
ATOM 699 O O . ILE A 1 86 ? 14.792 -21.559 -31.181 1.00 56.72 86 ILE A O 1
ATOM 703 N N . LYS A 1 87 ? 14.847 -19.324 -31.132 1.00 56.12 87 LYS A N 1
ATOM 704 C CA . LYS A 1 87 ? 15.472 -19.201 -32.465 1.00 56.12 87 LYS A CA 1
ATOM 705 C C . LYS A 1 87 ? 16.983 -19.455 -32.464 1.00 56.12 87 LYS A C 1
ATOM 707 O O . LYS A 1 87 ? 17.532 -19.730 -33.526 1.00 5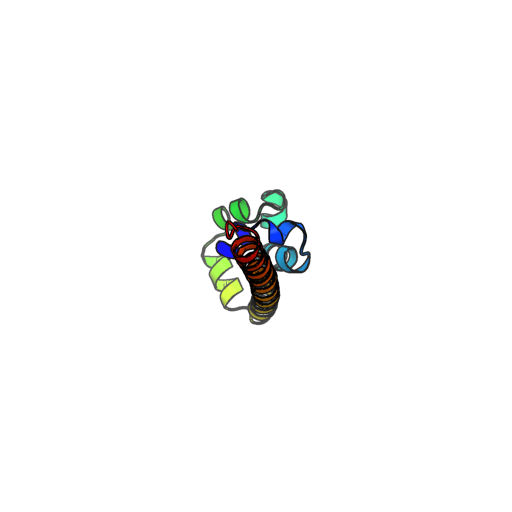6.12 87 LYS A O 1
ATOM 712 N N . SER A 1 88 ? 17.645 -19.390 -31.308 1.00 54.84 88 SER A N 1
ATOM 713 C CA . SER A 1 88 ? 19.096 -19.595 -31.179 1.00 54.84 88 SER A CA 1
ATOM 714 C C . SER A 1 88 ? 19.501 -21.057 -30.931 1.00 54.84 88 SER A C 1
ATOM 716 O O . SER A 1 88 ? 20.691 -21.359 -30.967 1.00 54.84 88 SER A O 1
ATOM 718 N N . SER A 1 89 ? 18.550 -21.962 -30.666 1.00 51.16 89 SER A N 1
ATOM 719 C CA . SER A 1 89 ? 18.820 -23.365 -30.298 1.00 51.16 89 SER A CA 1
ATOM 720 C C . SER A 1 89 ? 18.406 -24.392 -31.366 1.00 51.16 89 SER A C 1
ATOM 722 O O . SER A 1 89 ? 18.422 -25.593 -31.112 1.00 51.16 89 SER A O 1
ATOM 724 N N . ALA A 1 90 ? 18.052 -23.956 -32.580 1.00 50.50 90 ALA A N 1
ATOM 725 C CA . ALA A 1 90 ? 17.854 -24.889 -33.689 1.00 50.50 90 ALA A CA 1
ATOM 726 C C . ALA A 1 90 ? 19.216 -25.501 -34.084 1.00 50.50 90 ALA A C 1
ATOM 728 O O . ALA A 1 90 ? 20.111 -24.743 -34.469 1.00 50.50 90 ALA A O 1
ATOM 729 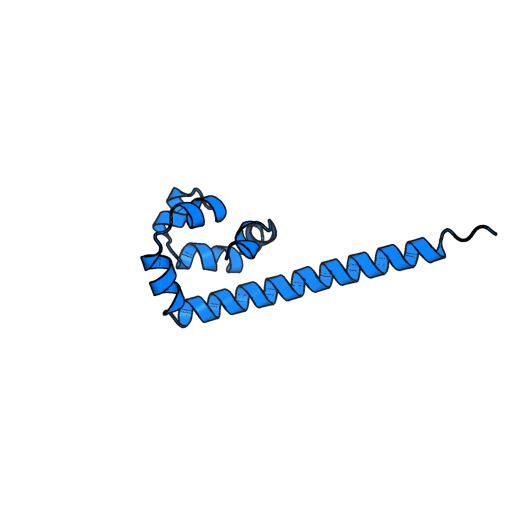N N . PRO A 1 91 ? 19.416 -26.831 -33.982 1.00 51.31 91 PRO A N 1
ATOM 730 C CA . PRO A 1 91 ? 20.631 -27.447 -34.487 1.00 51.31 91 PRO A CA 1
ATOM 731 C C . PRO A 1 91 ? 20.623 -27.348 -36.018 1.00 51.31 91 PRO A C 1
ATOM 733 O O . PRO A 1 91 ? 19.589 -27.573 -36.652 1.00 51.31 91 PRO A O 1
ATOM 736 N N . VAL A 1 92 ? 21.771 -26.957 -36.576 1.00 56.19 92 VAL A N 1
ATOM 737 C CA . VAL A 1 92 ? 22.078 -27.027 -38.015 1.00 56.19 92 VAL A CA 1
ATOM 738 C C . VAL A 1 92 ? 22.135 -28.483 -38.460 1.00 56.19 92 VAL A C 1
ATOM 740 O O . VAL A 1 92 ? 22.676 -29.302 -37.682 1.00 56.19 92 VAL A O 1
#

Foldseek 3Di:
DVVLLPDCVLVPDVLSLVLLCVLPVVLCVVLVNRSVSSVVVDDPVSVVVLVPDPVSVVSVVVVVVVVVVVVVVVVVVVVVVVVVVVVVPDDD

pLDDT: mean 83.38, std 10.45, range [50.5, 91.75]

Sequence (92 aa):
LRELAYNLWWAWNPRAQDVFATLGTKLWEEAGKNPVKMLESVSPEKLAEAAESSSFLALYSQALKQFDEYMDEIRESAYRLSTLEIKSSAPV

Secondary structure (DSSP, 8-state):
-HHHHHSGGGGT-HHHHHHHHHH-HHHHHHTTS-HHH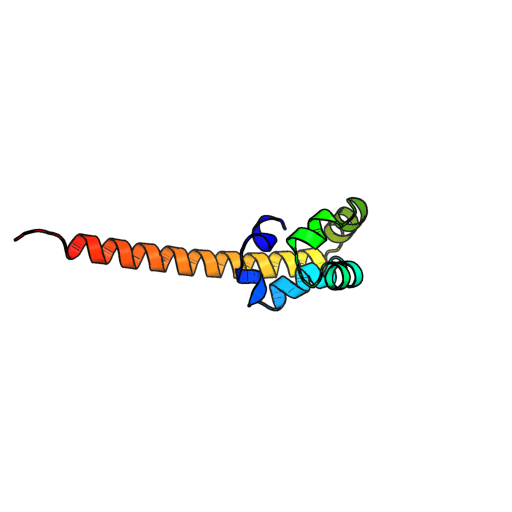HHHHS-HHHHHHHHH-HHHHHHHHHHHHHHHHHHHHHHHHHHHHHHHHHHH----